Protein AF-A0A961S0C5-F1 (afdb_monomer_lite)

pLDDT: mean 95.39, std 3.18, range [81.06, 97.75]

Sequence (44 aa):
DIIEWCRNGMARYKVPKHVVFTELPKTSTGKIQKFKLRDMAKEV

Secondary structure (DSSP, 8-state):
-HHHHHHHHS-GGGS-S-----PPPB-TT--B-HHHHHHHTT--

Radius of gyration: 13.23 Å; chains: 1; bounding box: 29×21×30 Å

Foldseek 3Di:
DQLVVCVVPDDPVPRDPDDDDDDFDADPVGHGDVVVVVVVVVVD

Structure (mmCIF, N/CA/C/O backbone):
data_AF-A0A961S0C5-F1
#
_entry.id   AF-A0A961S0C5-F1
#
loop_
_atom_site.group_PDB
_atom_site.id
_atom_site.type_symbol
_atom_site.label_atom_id
_atom_site.label_alt_id
_atom_site.label_comp_id
_atom_site.label_asym_id
_atom_site.label_entity_id
_atom_site.label_seq_id
_atom_site.pdbx_PDB_ins_code
_atom_site.Cartn_x
_atom_site.Cartn_y
_atom_site.Cartn_z
_atom_site.occupancy
_atom_site.B_iso_or_equiv
_atom_site.auth_seq_id
_atom_site.auth_comp_id
_atom_site.auth_asym_id
_atom_site.auth_atom_id
_atom_site.pdbx_PDB_model_num
ATOM 1 N N . ASP A 1 1 ? -2.128 -2.317 -17.589 1.00 81.06 1 ASP A N 1
ATOM 2 C CA . ASP A 1 1 ? -3.177 -1.644 -16.780 1.00 81.06 1 A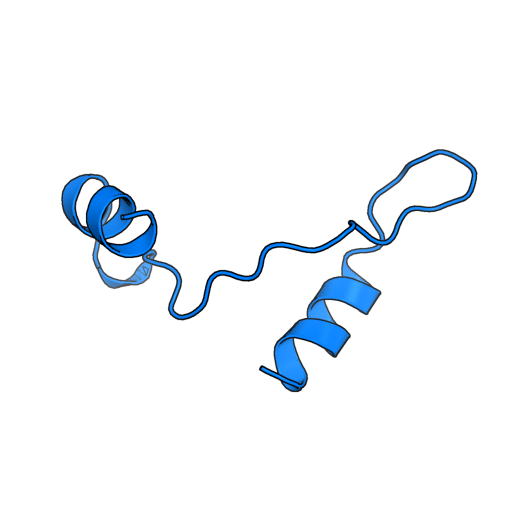SP A CA 1
ATOM 3 C C . ASP A 1 1 ? -2.676 -0.882 -15.560 1.00 81.06 1 ASP A C 1
ATOM 5 O O . ASP A 1 1 ? -1.944 0.065 -15.790 1.00 81.06 1 ASP A O 1
ATOM 9 N N . ILE A 1 2 ? -2.984 -1.184 -14.291 1.00 95.19 2 ILE A N 1
ATOM 10 C CA . ILE A 1 2 ? -2.647 -0.234 -13.192 1.00 95.19 2 ILE A CA 1
ATOM 11 C C . ILE A 1 2 ? -1.145 -0.140 -12.908 1.00 95.19 2 ILE A C 1
ATOM 13 O O . ILE A 1 2 ? -0.590 0.951 -12.798 1.00 95.19 2 ILE A O 1
ATOM 17 N N . ILE A 1 3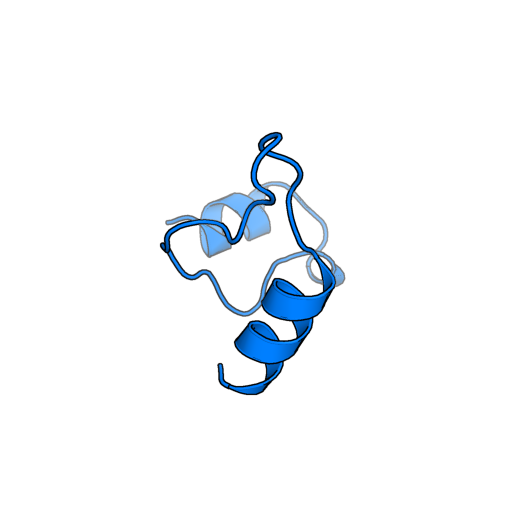 ? -0.466 -1.284 -12.807 1.00 96.06 3 ILE A N 1
ATOM 18 C CA . ILE A 1 3 ? 0.975 -1.306 -12.521 1.00 96.06 3 ILE A CA 1
ATOM 19 C C . ILE A 1 3 ? 1.756 -0.622 -13.649 1.00 96.06 3 ILE A C 1
ATOM 21 O O . ILE A 1 3 ? 2.731 0.074 -13.391 1.00 96.06 3 ILE A O 1
ATOM 25 N N . GLU A 1 4 ? 1.327 -0.796 -14.896 1.00 96.62 4 GLU A N 1
ATOM 26 C CA . GLU A 1 4 ? 1.955 -0.176 -16.063 1.00 96.62 4 GLU A CA 1
ATOM 27 C C . GLU A 1 4 ? 1.728 1.335 -16.107 1.00 96.62 4 GLU A C 1
ATOM 29 O O . GLU A 1 4 ? 2.678 2.088 -16.313 1.00 96.62 4 GLU A O 1
ATOM 34 N N . TRP A 1 5 ? 0.512 1.787 -15.791 1.00 96.94 5 TRP A N 1
ATOM 35 C CA . TRP A 1 5 ? 0.229 3.207 -15.604 1.00 96.94 5 TRP A CA 1
ATOM 36 C C . TRP A 1 5 ? 1.139 3.824 -14.529 1.00 96.94 5 TRP A C 1
ATOM 38 O O . TRP A 1 5 ? 1.768 4.856 -14.765 1.00 96.94 5 TRP A O 1
ATOM 48 N N . CYS A 1 6 ? 1.317 3.143 -13.389 1.00 97.25 6 CYS A N 1
ATOM 49 C CA . CYS A 1 6 ? 2.280 3.566 -12.372 1.00 97.25 6 CYS A CA 1
ATOM 50 C C . CYS A 1 6 ? 3.726 3.548 -12.901 1.00 97.25 6 CYS A C 1
ATOM 52 O O . CYS A 1 6 ? 4.478 4.481 -12.648 1.00 97.25 6 CYS A O 1
ATOM 54 N N . ARG A 1 7 ? 4.151 2.535 -13.663 1.00 96.69 7 ARG A N 1
ATOM 55 C CA . ARG A 1 7 ? 5.521 2.492 -14.220 1.00 96.69 7 ARG A CA 1
ATOM 56 C C . ARG A 1 7 ? 5.832 3.685 -15.121 1.00 96.69 7 ARG A C 1
ATOM 58 O O . ARG A 1 7 ? 6.970 4.143 -15.115 1.00 96.69 7 ARG A O 1
ATOM 65 N N . ASN A 1 8 ? 4.835 4.194 -15.837 1.00 97.12 8 ASN A N 1
ATOM 66 C CA . ASN A 1 8 ? 5.002 5.331 -16.739 1.00 97.12 8 ASN A CA 1
ATOM 67 C C . ASN A 1 8 ? 4.988 6.689 -16.010 1.00 97.12 8 ASN A C 1
ATOM 69 O O . ASN A 1 8 ? 5.506 7.665 -16.543 1.00 97.12 8 ASN A O 1
ATOM 73 N N . GLY A 1 9 ? 4.410 6.766 -14.803 1.00 96.38 9 GLY A N 1
ATOM 74 C CA . GLY A 1 9 ? 4.207 8.025 -14.070 1.00 96.38 9 GLY A CA 1
ATOM 75 C C . GLY A 1 9 ? 5.077 8.238 -12.825 1.00 96.38 9 GLY A C 1
ATOM 76 O O . GLY A 1 9 ? 5.008 9.301 -12.210 1.00 96.38 9 GLY A O 1
ATOM 77 N N . MET A 1 10 ? 5.868 7.250 -12.394 1.00 96.44 10 MET A N 1
ATOM 78 C CA . MET A 1 10 ? 6.629 7.331 -11.139 1.00 96.44 10 MET A CA 1
ATOM 79 C C . MET A 1 10 ? 7.909 6.492 -11.165 1.00 96.44 10 MET A C 1
ATOM 81 O O . MET A 1 10 ? 8.046 5.525 -11.908 1.00 96.44 10 MET A O 1
ATOM 85 N N . ALA A 1 11 ? 8.869 6.863 -10.310 1.00 97.75 11 ALA A N 1
ATOM 86 C CA . ALA A 1 11 ? 10.127 6.138 -10.174 1.00 97.75 11 ALA A CA 1
ATOM 87 C C . ALA A 1 11 ? 9.891 4.661 -9.812 1.00 97.75 11 ALA A C 1
ATOM 89 O O . ALA A 1 11 ? 9.069 4.346 -8.947 1.00 97.75 11 ALA A O 1
ATOM 90 N N . ARG A 1 12 ? 10.675 3.762 -10.423 1.00 95.62 12 ARG A N 1
ATOM 91 C CA . ARG A 1 12 ? 10.473 2.303 -10.363 1.00 95.62 12 ARG A CA 1
ATOM 92 C C . ARG A 1 12 ? 10.352 1.737 -8.942 1.00 95.62 12 ARG A C 1
ATOM 94 O O . ARG A 1 12 ? 9.579 0.811 -8.736 1.00 95.62 12 ARG A O 1
ATOM 101 N N . TYR A 1 13 ? 11.062 2.299 -7.961 1.00 96.69 13 TYR A N 1
ATOM 102 C CA . TYR A 1 13 ? 11.029 1.833 -6.565 1.00 96.69 13 TYR A CA 1
ATOM 103 C C . TYR A 1 13 ? 9.718 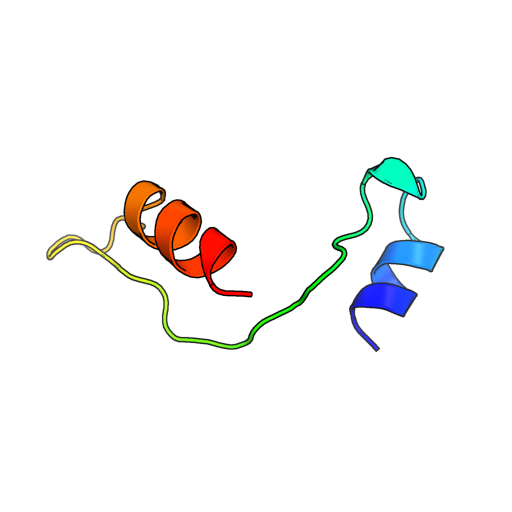2.137 -5.825 1.00 96.69 13 TYR A C 1
ATOM 105 O O 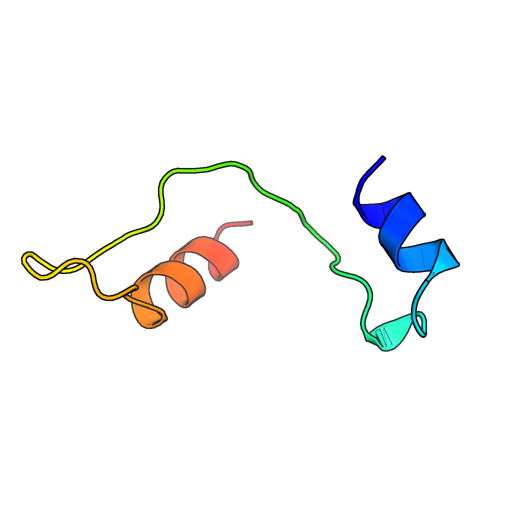. TYR A 1 13 ? 9.458 1.545 -4.782 1.00 96.69 13 TYR A O 1
ATOM 113 N N . LYS A 1 14 ? 8.898 3.062 -6.338 1.00 97.50 14 LYS A N 1
ATOM 114 C CA . LYS A 1 14 ? 7.596 3.402 -5.750 1.00 97.50 14 LYS A CA 1
ATOM 115 C C . LYS A 1 14 ? 6.452 2.579 -6.345 1.00 97.50 14 LYS A C 1
ATOM 117 O O . LYS A 1 14 ? 5.344 2.621 -5.820 1.00 97.50 14 LYS A O 1
ATOM 122 N N . VAL A 1 15 ? 6.687 1.894 -7.465 1.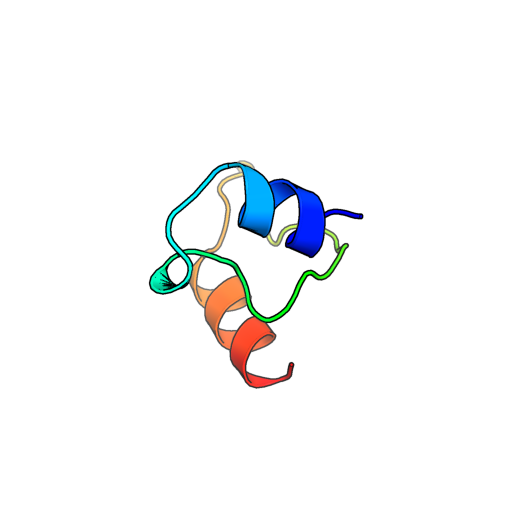00 97.75 15 VAL A N 1
ATOM 123 C CA . VAL A 1 15 ? 5.646 1.151 -8.181 1.00 97.75 15 VAL A CA 1
ATOM 124 C C . VAL A 1 15 ? 5.188 -0.028 -7.312 1.00 97.75 15 VAL A C 1
ATOM 126 O O . VAL A 1 15 ? 6.038 -0.789 -6.838 1.00 97.75 15 VAL A O 1
ATOM 129 N N . PRO A 1 16 ? 3.873 -0.211 -7.095 1.00 96.12 16 PRO A N 1
ATOM 130 C CA . PRO A 1 16 ? 3.371 -1.334 -6.316 1.00 96.12 16 PRO A CA 1
ATOM 131 C C . PRO A 1 16 ? 3.691 -2.663 -7.010 1.00 96.12 16 PRO A C 1
ATOM 133 O O . PRO A 1 16 ? 3.612 -2.781 -8.234 1.00 96.12 16 PRO A O 1
ATOM 136 N N . LYS A 1 17 ? 4.040 -3.679 -6.216 1.00 93.88 17 LYS A N 1
ATOM 137 C CA . LYS A 1 17 ? 4.290 -5.040 -6.717 1.00 93.88 17 LYS A CA 1
ATOM 138 C C . LYS A 1 17 ? 2.991 -5.814 -6.963 1.00 93.88 17 LYS A C 1
ATOM 140 O O . LYS A 1 17 ? 2.912 -6.563 -7.927 1.00 93.88 17 LYS A O 1
ATOM 145 N N . HIS A 1 18 ? 1.985 -5.585 -6.120 1.00 94.62 18 HIS A N 1
ATOM 146 C CA . HIS A 1 18 ? 0.680 -6.242 -6.168 1.00 94.62 18 HIS A CA 1
ATOM 147 C C . HIS A 1 18 ? -0.430 -5.195 -6.074 1.00 94.62 18 HIS A C 1
ATOM 149 O O . HIS A 1 18 ? -0.277 -4.179 -5.391 1.00 94.62 18 HIS A O 1
ATOM 155 N N . VAL A 1 19 ? -1.544 -5.450 -6.759 1.00 94.75 19 VAL A N 1
ATOM 156 C CA . VAL A 1 19 ? -2.765 -4.639 -6.703 1.00 94.75 19 VAL A CA 1
ATOM 157 C C . VAL A 1 19 ? -3.931 -5.597 -6.506 1.00 94.75 19 VAL A C 1
ATOM 159 O O . VAL A 1 19 ? -4.113 -6.509 -7.307 1.00 94.75 19 VAL A O 1
ATOM 162 N N . VAL A 1 20 ? -4.699 -5.395 -5.437 1.00 93.94 20 VAL A N 1
ATOM 163 C CA . VAL A 1 20 ? -5.847 -6.234 -5.079 1.00 93.94 20 VAL A CA 1
ATOM 164 C C . VAL A 1 20 ? -7.071 -5.339 -4.956 1.00 93.94 20 VAL A C 1
ATOM 166 O O . VAL A 1 20 ? -7.053 -4.358 -4.212 1.00 93.94 20 VAL A O 1
ATOM 169 N N . PHE A 1 21 ? -8.132 -5.679 -5.682 1.00 95.06 21 PHE A N 1
ATOM 170 C CA . PHE A 1 21 ? -9.434 -5.039 -5.530 1.00 95.06 21 PHE A CA 1
ATOM 171 C C . PHE A 1 21 ? -10.224 -5.782 -4.463 1.00 95.06 21 PHE A C 1
ATOM 173 O O . PHE A 1 21 ? -10.470 -6.979 -4.584 1.00 95.06 21 PHE A O 1
ATOM 180 N N . THR A 1 22 ? -10.576 -5.080 -3.394 1.00 93.44 22 THR A N 1
ATOM 181 C CA . THR A 1 22 ? -11.290 -5.648 -2.253 1.00 93.44 22 THR A CA 1
ATOM 182 C C . THR A 1 22 ? -12.012 -4.546 -1.488 1.00 93.44 22 THR A C 1
ATOM 184 O O . THR A 1 22 ? -11.732 -3.357 -1.671 1.00 93.44 22 THR A O 1
ATOM 187 N N . GLU A 1 23 ? -12.918 -4.946 -0.606 1.00 95.19 23 GLU A N 1
ATOM 188 C CA . GLU A 1 23 ? -13.560 -4.041 0.336 1.00 95.19 23 GLU A CA 1
ATOM 189 C C . GLU A 1 23 ? -12.581 -3.591 1.425 1.00 95.19 23 GLU A C 1
ATOM 191 O O . GLU A 1 23 ? -11.782 -4.366 1.957 1.00 95.19 23 GLU A O 1
ATOM 196 N N . LEU A 1 24 ? -12.641 -2.307 1.787 1.00 95.69 24 LEU A N 1
ATOM 197 C CA . LEU A 1 24 ? -11.729 -1.743 2.780 1.00 95.69 24 LEU A CA 1
ATOM 198 C C . LEU A 1 24 ? -12.245 -1.985 4.205 1.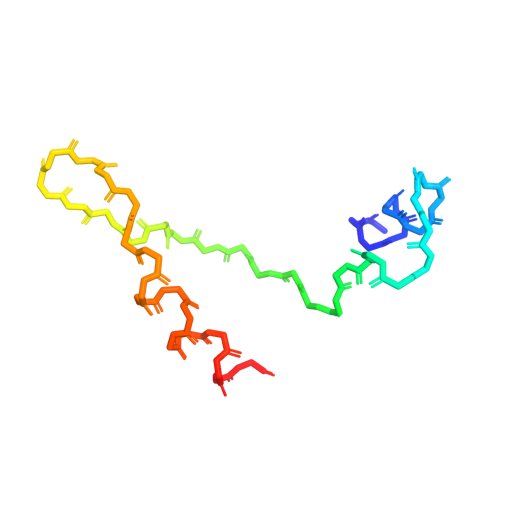00 95.69 24 LEU A C 1
ATOM 200 O O . LEU A 1 24 ? -13.359 -1.559 4.525 1.00 95.69 24 LEU A O 1
ATOM 204 N N . PRO A 1 25 ? -11.425 -2.552 5.114 1.00 96.38 25 PRO A N 1
ATOM 205 C CA . PRO A 1 25 ? -11.814 -2.721 6.503 1.00 96.38 25 PRO A CA 1
ATOM 206 C C . PRO A 1 25 ? -11.933 -1.348 7.173 1.00 96.38 25 PRO A C 1
ATOM 208 O O . PRO A 1 25 ? -10.955 -0.599 7.289 1.00 96.38 25 PRO A O 1
ATOM 211 N N . LYS A 1 26 ? -13.139 -1.020 7.637 1.00 97.56 26 LYS A N 1
ATOM 212 C CA . LYS A 1 26 ? -13.470 0.264 8.269 1.00 97.56 26 LYS A CA 1
ATOM 213 C C . LYS A 1 26 ? -13.989 0.072 9.695 1.00 97.56 26 LYS A C 1
ATOM 215 O O . LYS A 1 26 ? -14.410 -1.016 10.076 1.00 97.56 26 LYS A O 1
ATOM 220 N N . THR A 1 27 ? -13.882 1.099 10.533 1.00 96.25 27 THR A N 1
ATOM 221 C CA . THR A 1 27 ? -14.557 1.151 11.844 1.00 96.25 27 THR A CA 1
ATOM 222 C C . THR A 1 27 ? -16.053 1.420 11.664 1.00 96.25 27 THR A C 1
ATOM 224 O O . THR A 1 27 ? -16.489 1.788 10.575 1.00 96.25 27 THR A O 1
ATOM 227 N N . SER A 1 28 ? -16.833 1.325 12.743 1.00 95.56 28 SER A N 1
ATOM 228 C CA . SER A 1 28 ? -18.243 1.755 12.764 1.00 95.56 28 SER A CA 1
ATOM 229 C C . SER A 1 28 ? -18.439 3.221 12.351 1.00 95.56 28 SER A C 1
ATOM 231 O O . SER A 1 28 ? -19.483 3.586 11.830 1.00 95.56 28 SER A O 1
ATOM 233 N N . THR A 1 29 ? -17.411 4.054 12.529 1.00 96.44 29 THR A N 1
ATOM 234 C CA . THR A 1 29 ? -17.358 5.460 12.096 1.00 96.44 29 THR A CA 1
ATOM 235 C C . THR A 1 29 ? -16.689 5.664 10.729 1.00 96.44 29 THR A C 1
ATOM 237 O O . THR A 1 29 ? -16.395 6.793 10.349 1.00 96.44 29 THR A O 1
ATOM 240 N N . GLY A 1 30 ? -16.395 4.588 9.991 1.00 95.75 30 GLY A N 1
ATOM 241 C CA . GLY A 1 30 ? -15.871 4.646 8.622 1.00 95.75 30 GLY A CA 1
ATOM 242 C C . GLY A 1 30 ? -14.354 4.827 8.482 1.00 95.75 30 GLY A C 1
ATOM 243 O O . GLY A 1 30 ? -13.853 4.874 7.357 1.00 95.75 30 GLY A O 1
ATOM 244 N N . LYS A 1 31 ? -13.587 4.896 9.580 1.00 97.31 31 LYS A N 1
ATOM 245 C CA . LYS A 1 31 ? -12.121 5.053 9.517 1.00 97.31 31 LYS A CA 1
ATOM 246 C C . LYS A 1 31 ? -11.462 3.769 9.014 1.00 97.31 31 LYS A C 1
ATOM 248 O O . LYS A 1 31 ? -11.757 2.692 9.522 1.00 97.31 31 LYS A O 1
ATOM 253 N N . ILE A 1 32 ? -10.529 3.878 8.066 1.00 97.50 32 ILE A N 1
ATOM 254 C CA . ILE A 1 32 ? -9.776 2.726 7.539 1.00 97.50 32 ILE A CA 1
ATOM 255 C C . ILE A 1 32 ? -8.879 2.126 8.629 1.00 97.50 32 ILE A C 1
ATOM 257 O O . ILE A 1 32 ? -8.065 2.818 9.245 1.00 97.50 32 ILE A O 1
ATOM 261 N N . GLN A 1 33 ? -8.968 0.812 8.811 1.00 97.75 33 GLN A N 1
ATOM 262 C CA . GLN A 1 33 ? -8.147 0.060 9.756 1.00 97.75 33 GLN A CA 1
ATOM 263 C C . GLN A 1 33 ? -6.848 -0.419 9.084 1.00 97.75 33 GLN A C 1
ATOM 265 O O . GLN A 1 33 ? -6.733 -1.565 8.656 1.00 97.75 33 GLN A O 1
ATOM 270 N N . LYS A 1 34 ? -5.833 0.458 9.004 1.00 97.06 34 LYS A N 1
ATOM 271 C CA . LYS A 1 34 ? -4.548 0.161 8.327 1.00 97.06 34 LYS A CA 1
ATOM 272 C C . LYS A 1 34 ? -3.818 -1.074 8.866 1.00 97.06 34 LYS A C 1
ATOM 274 O O . LYS A 1 34 ? -3.060 -1.687 8.127 1.00 97.06 34 LYS A O 1
ATOM 279 N N . PHE A 1 35 ? -4.004 -1.433 10.139 1.00 97.50 35 PHE A N 1
ATOM 280 C CA . PHE A 1 35 ? -3.370 -2.627 10.701 1.00 97.50 35 PHE A CA 1
ATOM 281 C C . PHE A 1 35 ? -3.907 -3.914 10.059 1.00 97.50 35 PHE A C 1
ATOM 283 O O . PHE A 1 35 ? -3.096 -4.724 9.637 1.00 97.50 35 PHE A O 1
ATOM 290 N N . LYS A 1 36 ? -5.225 -4.024 9.836 1.00 96.44 36 LYS A N 1
ATOM 291 C CA . LYS A 1 36 ? -5.820 -5.154 9.107 1.00 96.44 36 LYS A CA 1
ATOM 292 C C . LYS A 1 36 ? -5.321 -5.228 7.668 1.00 96.44 36 LYS A C 1
ATOM 294 O O . LYS A 1 36 ? -4.986 -6.301 7.199 1.00 96.44 36 LYS A O 1
ATOM 299 N N . LEU A 1 37 ? -5.193 -4.081 6.994 1.00 96.50 37 LEU A N 1
ATOM 300 C CA . LEU A 1 37 ? -4.614 -4.033 5.647 1.00 96.50 37 LEU A CA 1
ATOM 301 C C . LEU A 1 37 ? -3.159 -4.529 5.616 1.00 96.50 37 LEU A C 1
ATOM 303 O O . LEU A 1 37 ? -2.761 -5.174 4.653 1.00 96.50 37 LEU A O 1
ATOM 307 N N . ARG A 1 38 ? -2.364 -4.245 6.658 1.00 96.81 38 ARG A N 1
ATOM 308 C CA . ARG A 1 38 ? -0.995 -4.773 6.779 1.00 96.81 38 ARG A CA 1
ATOM 309 C C . ARG A 1 38 ? -0.971 -6.279 7.009 1.00 96.81 38 ARG A C 1
ATOM 311 O O . ARG A 1 38 ? -0.042 -6.913 6.533 1.00 96.81 38 ARG A O 1
ATOM 318 N N . ASP A 1 39 ? -1.951 -6.827 7.721 1.00 96.31 39 ASP A N 1
ATOM 319 C CA . ASP A 1 39 ? -2.064 -8.274 7.913 1.00 96.31 39 ASP A CA 1
ATOM 320 C C . ASP A 1 39 ? -2.504 -8.966 6.621 1.00 96.31 39 ASP A C 1
ATOM 322 O O . ASP A 1 39 ? -1.824 -9.884 6.180 1.00 96.31 39 ASP A O 1
ATOM 326 N N . MET A 1 40 ? -3.518 -8.432 5.932 1.00 94.94 40 MET A N 1
ATOM 327 C CA . MET A 1 40 ? -3.935 -8.907 4.604 1.00 94.94 40 MET A CA 1
ATOM 328 C C . MET A 1 40 ? -2.778 -8.878 3.594 1.00 94.94 40 MET A C 1
ATOM 330 O O . MET A 1 40 ? -2.626 -9.791 2.795 1.00 94.94 40 MET A O 1
ATOM 334 N N . ALA A 1 41 ? -1.926 -7.849 3.638 1.00 94.94 41 ALA A N 1
ATOM 335 C CA . ALA A 1 41 ? -0.775 -7.736 2.743 1.00 94.94 41 ALA A CA 1
ATOM 336 C C . ALA A 1 41 ? 0.324 -8.787 2.991 1.00 94.94 41 ALA A C 1
ATOM 338 O O . ALA A 1 41 ? 1.189 -8.936 2.136 1.00 94.94 41 ALA A O 1
ATOM 339 N N . LYS A 1 42 ? 0.329 -9.483 4.138 1.00 94.75 42 LYS A N 1
ATOM 340 C CA . LYS A 1 42 ? 1.264 -10.595 4.399 1.00 94.75 42 LYS A CA 1
ATOM 341 C C . LYS A 1 42 ? 0.829 -11.897 3.721 1.00 94.75 42 LYS A C 1
ATOM 343 O O . LYS A 1 42 ? 1.639 -12.810 3.624 1.00 94.75 42 LYS A O 1
ATOM 348 N N . GLU A 1 43 ? -0.434 -11.991 3.314 1.00 89.81 43 GLU A N 1
ATOM 349 C CA . GLU A 1 43 ? -1.037 -13.187 2.712 1.00 89.81 43 GLU A CA 1
ATOM 350 C C . GLU A 1 43 ? -1.026 -13.152 1.173 1.00 89.81 43 GLU A C 1
ATOM 352 O O . GLU A 1 43 ? -1.464 -14.108 0.535 1.00 89.81 43 GLU A O 1
ATOM 357 N N . VAL A 1 44 ? -0.539 -12.053 0.584 1.00 83.94 44 VAL A N 1
ATOM 358 C CA . VAL A 1 44 ? -0.407 -11.821 -0.867 1.00 83.94 44 VAL A CA 1
ATOM 359 C C . VAL A 1 44 ? 1.029 -12.071 -1.305 1.00 83.94 44 VAL A C 1
ATOM 361 O O . VAL A 1 44 ? 1.204 -12.710 -2.366 1.00 83.94 44 VAL A O 1
#